Protein AF-A0A7S4HLX7-F1 (afdb_monomer_lite)

Sequence (170 aa):
ELALLRFYGPDLADELLLKLTHLFSDLRRLVDDGLLSYPYSTRELVNIVKHLQKYPEDGLVTTIENVFSFDGYDAQLLQHLTQVFHRHGLPVGGNRVFVNMSTVYPFGKREECDTWTLGSGSMKIESKFHPIDKKGSWFFSDEILRRPEALSSRRASRIKKFSEEVYQWE

InterPro domains:
  IPR039891 von Willebrand factor A domain-containing protein 8 [PTHR21610] (1-170)

pLDDT: mean 75.15, std 16.09, range [39.5, 95.38]

Foldseek 3Di:
DLVLLCVLAVPDDSVVSVLLVVLLVVQQVCVVVVNDPDRDDVVLSSQLSNCCNVCVVDDSQVSVCVSCVVVVPDPSSVVVSCVSCVVSVRNHPDDDDPDDDDPDDDDDDDDDPDDDDDDPDDDDDDDDDDDDDDDDDDDDPVVVVVDPPDPVPDDDDDPPDDDDPPDDDD

Structure (mmCIF, N/CA/C/O backbone):
data_AF-A0A7S4HLX7-F1
#
_entry.id   AF-A0A7S4HLX7-F1
#
loop_
_atom_site.group_PDB
_atom_site.id
_atom_site.type_symbol
_atom_site.label_atom_id
_atom_site.label_alt_id
_atom_site.label_comp_id
_atom_site.label_asym_id
_atom_site.label_entity_id
_atom_site.label_seq_id
_atom_site.pdbx_PDB_ins_code
_atom_site.Cartn_x
_atom_site.Cartn_y
_atom_site.Cartn_z
_atom_site.occupancy
_atom_site.B_iso_or_equiv
_atom_site.auth_seq_id
_atom_site.auth_comp_id
_atom_site.auth_asym_id
_atom_site.auth_atom_id
_atom_site.pdbx_PDB_model_num
ATOM 1 N N . GLU A 1 1 ? -19.598 3.318 3.510 1.00 83.88 1 GLU A N 1
ATOM 2 C CA . GLU A 1 1 ? -18.261 3.883 3.209 1.00 83.88 1 GLU A CA 1
ATOM 3 C C . GLU A 1 1 ? -17.985 3.969 1.710 1.00 83.88 1 GLU A C 1
ATOM 5 O O . GLU A 1 1 ? -17.674 5.056 1.252 1.00 83.88 1 GLU A O 1
ATOM 10 N N . LEU A 1 2 ? -18.204 2.909 0.921 1.00 91.56 2 LEU A N 1
ATOM 11 C CA . LEU A 1 2 ? -17.914 2.906 -0.525 1.00 91.56 2 LEU A CA 1
ATOM 12 C C . LEU A 1 2 ? -18.480 4.106 -1.317 1.00 91.56 2 LEU A C 1
ATOM 14 O O . LEU A 1 2 ? -17.748 4.744 -2.063 1.00 91.56 2 LEU A O 1
ATOM 18 N N . ALA A 1 3 ? -19.759 4.455 -1.130 1.00 91.75 3 ALA A N 1
ATOM 19 C CA . ALA A 1 3 ? -20.381 5.589 -1.828 1.00 91.75 3 ALA A CA 1
ATOM 20 C C . ALA A 1 3 ? -19.687 6.934 -1.533 1.00 91.75 3 ALA A C 1
ATOM 22 O O . ALA A 1 3 ? -19.590 7.786 -2.411 1.00 91.75 3 ALA A O 1
ATOM 23 N N . LEU A 1 4 ? -19.159 7.103 -0.315 1.00 94.00 4 LEU A N 1
ATOM 24 C CA . LEU A 1 4 ? -18.380 8.279 0.066 1.00 94.00 4 LEU A CA 1
ATOM 25 C C . LEU A 1 4 ? -17.033 8.302 -0.663 1.00 94.00 4 LEU A C 1
ATOM 27 O O . LEU A 1 4 ? -16.602 9.355 -1.120 1.00 94.00 4 LEU A O 1
ATOM 31 N N . LEU A 1 5 ? -16.375 7.148 -0.790 1.00 94.94 5 LEU A N 1
ATOM 32 C CA . LEU A 1 5 ? -15.099 7.051 -1.498 1.00 94.94 5 LEU A CA 1
ATOM 33 C C . LEU A 1 5 ? -15.266 7.323 -2.992 1.00 94.94 5 LEU A C 1
ATOM 35 O O . LEU A 1 5 ? -14.478 8.079 -3.544 1.00 94.94 5 LEU A O 1
ATOM 39 N N . ARG A 1 6 ? -16.334 6.809 -3.616 1.00 94.44 6 ARG A N 1
ATOM 40 C CA . ARG A 1 6 ? -16.667 7.096 -5.026 1.00 94.44 6 ARG A CA 1
ATOM 41 C C . ARG A 1 6 ? -16.896 8.586 -5.275 1.00 94.44 6 ARG A C 1
ATOM 43 O O . ARG A 1 6 ? -16.519 9.096 -6.319 1.00 94.44 6 ARG A O 1
ATOM 50 N N . PHE A 1 7 ? -17.472 9.298 -4.305 1.00 94.44 7 PHE A N 1
ATOM 51 C CA . PHE A 1 7 ? -17.637 10.749 -4.398 1.00 94.44 7 PHE A CA 1
ATOM 52 C C . PHE A 1 7 ? -16.294 11.499 -4.384 1.00 94.44 7 PHE A C 1
ATOM 54 O O . PHE A 1 7 ? -16.146 12.501 -5.077 1.00 94.44 7 PHE A O 1
ATOM 61 N N . TYR A 1 8 ? -15.313 11.027 -3.608 1.00 94.44 8 TYR A N 1
ATOM 62 C CA . TYR A 1 8 ? -13.998 11.671 -3.498 1.00 94.44 8 TYR A CA 1
ATOM 63 C C . TYR A 1 8 ? -12.953 11.183 -4.507 1.00 94.44 8 TYR A C 1
ATOM 65 O O . TYR A 1 8 ? -11.970 11.890 -4.719 1.00 94.44 8 TYR A O 1
ATOM 73 N N . GLY A 1 9 ? -13.146 10.007 -5.101 1.00 93.06 9 GLY A N 1
ATOM 74 C CA . GLY A 1 9 ? -12.262 9.413 -6.101 1.00 93.06 9 GLY A CA 1
ATOM 75 C C . GLY A 1 9 ? -13.054 8.808 -7.260 1.00 93.06 9 GLY A C 1
ATOM 76 O O . GLY A 1 9 ? -13.095 7.584 -7.363 1.00 93.06 9 GLY A O 1
ATOM 77 N N . PRO A 1 10 ? -13.724 9.629 -8.091 1.00 93.94 10 PRO A N 1
ATOM 78 C CA . PRO A 1 10 ? -14.561 9.146 -9.190 1.00 93.94 10 PRO A CA 1
ATOM 79 C C . PRO A 1 10 ? -13.773 8.435 -10.300 1.00 93.94 10 PRO A C 1
ATOM 81 O O . PRO A 1 10 ? -14.349 7.599 -10.991 1.00 93.94 10 PRO A O 1
ATOM 84 N N . ASP A 1 11 ? -12.479 8.737 -10.454 1.00 93.94 11 ASP A N 1
ATOM 85 C CA . ASP A 1 11 ? -11.618 8.137 -11.486 1.00 93.94 11 ASP A CA 1
ATOM 86 C C . ASP A 1 11 ? -10.892 6.875 -10.988 1.00 93.94 11 ASP A C 1
ATOM 88 O O . ASP A 1 11 ? -10.171 6.217 -11.741 1.00 93.94 11 ASP A O 1
ATOM 92 N N . LEU A 1 12 ? -11.071 6.516 -9.713 1.00 92.56 12 LEU A N 1
ATOM 93 C CA . LEU A 1 12 ? -10.486 5.314 -9.131 1.00 92.56 12 LEU A CA 1
ATOM 94 C C . LEU A 1 12 ? -11.387 4.103 -9.384 1.00 92.56 12 LEU A C 1
ATOM 96 O O . LEU A 1 12 ? -12.608 4.172 -9.263 1.00 92.56 12 LEU A O 1
ATOM 100 N N . ALA A 1 13 ? -10.772 2.957 -9.677 1.00 94.00 13 ALA A N 1
AT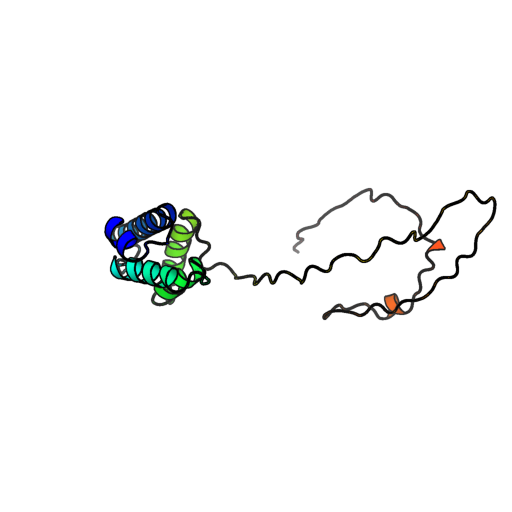OM 101 C CA . ALA A 1 13 ? -11.501 1.710 -9.875 1.00 94.00 13 ALA A CA 1
ATOM 102 C C . ALA A 1 13 ? -12.271 1.301 -8.605 1.00 94.00 13 ALA A C 1
ATOM 104 O O . ALA A 1 13 ? -11.706 1.271 -7.508 1.00 94.00 13 ALA A O 1
ATOM 105 N N . ASP A 1 14 ? -13.536 0.896 -8.762 1.00 93.44 14 ASP A N 1
ATOM 106 C CA . ASP A 1 14 ? -14.383 0.444 -7.648 1.00 93.44 14 ASP A CA 1
ATOM 107 C C . ASP A 1 14 ? -13.745 -0.734 -6.879 1.00 93.44 14 ASP A C 1
ATOM 109 O O . ASP A 1 14 ? -13.877 -0.824 -5.657 1.00 93.44 14 ASP A O 1
ATOM 113 N N . GLU A 1 15 ? -12.982 -1.596 -7.562 1.00 93.06 15 GLU A N 1
ATOM 114 C CA . GLU A 1 15 ? -12.210 -2.686 -6.947 1.00 93.06 15 GLU A CA 1
ATOM 115 C C . GLU A 1 15 ? -11.166 -2.177 -5.944 1.00 93.06 15 GLU A C 1
ATOM 117 O O . GLU A 1 15 ? -11.024 -2.735 -4.854 1.00 93.06 15 GLU A O 1
ATOM 122 N N . LEU A 1 16 ? -10.460 -1.090 -6.275 1.00 92.06 16 LEU A N 1
ATOM 123 C CA . LEU A 1 16 ? -9.479 -0.465 -5.387 1.00 92.06 16 LEU A CA 1
ATOM 124 C C . LEU A 1 16 ? -10.177 0.122 -4.155 1.00 92.06 16 LEU A C 1
ATOM 126 O O . LEU A 1 16 ? -9.711 -0.073 -3.031 1.00 92.06 16 LEU A O 1
ATOM 130 N N . LEU A 1 17 ? -11.315 0.795 -4.349 1.00 94.25 17 LEU A N 1
ATOM 131 C CA . LEU A 1 17 ? -12.098 1.382 -3.257 1.00 94.25 17 LEU A CA 1
ATOM 132 C C . LEU A 1 17 ? -12.664 0.309 -2.314 1.00 94.25 17 LEU A C 1
ATOM 134 O O . LEU A 1 17 ? -12.623 0.474 -1.091 1.00 94.25 17 LEU A O 1
ATOM 138 N N . LEU A 1 18 ? -13.154 -0.806 -2.865 1.00 94.31 18 LEU A N 1
ATOM 139 C CA . LEU A 1 18 ? -13.593 -1.973 -2.094 1.00 94.31 18 LEU A CA 1
ATOM 140 C C . LEU A 1 18 ? -12.437 -2.555 -1.284 1.00 94.31 18 LEU A C 1
ATOM 142 O O . LEU A 1 18 ? -12.561 -2.734 -0.072 1.00 94.31 18 LEU A O 1
ATOM 146 N N . LYS A 1 19 ? -11.295 -2.786 -1.932 1.00 93.25 19 LYS A N 1
ATOM 147 C CA . LYS A 1 19 ? -10.094 -3.338 -1.303 1.00 93.25 19 LYS A CA 1
ATOM 148 C C . LYS A 1 19 ? -9.609 -2.479 -0.135 1.00 93.25 19 LYS A C 1
ATOM 150 O O . LYS A 1 19 ? -9.355 -3.003 0.946 1.00 93.25 19 LYS A O 1
ATOM 155 N N . LEU A 1 20 ? -9.568 -1.159 -0.314 1.00 93.06 20 LEU A N 1
ATOM 156 C CA . LEU A 1 20 ? -9.253 -0.220 0.762 1.00 93.06 20 LEU A CA 1
ATOM 157 C C . LEU A 1 20 ? -10.293 -0.244 1.894 1.00 93.06 20 LEU A C 1
ATOM 159 O O . LEU A 1 20 ? -9.928 -0.178 3.065 1.00 93.06 20 LEU A O 1
ATOM 163 N N . THR A 1 21 ? -11.581 -0.373 1.571 1.00 94.31 21 THR A N 1
ATOM 164 C CA . THR A 1 21 ? -12.644 -0.465 2.586 1.00 94.31 21 THR A CA 1
ATOM 165 C C . THR A 1 21 ? -12.499 -1.735 3.434 1.00 94.31 21 THR A C 1
ATOM 167 O O . THR A 1 21 ? -12.615 -1.676 4.660 1.00 94.31 21 THR A O 1
ATOM 170 N N . HIS A 1 22 ? -12.199 -2.876 2.807 1.00 93.69 22 HIS A N 1
ATOM 171 C CA . HIS A 1 22 ? -11.948 -4.139 3.509 1.00 93.69 22 HIS A CA 1
ATOM 172 C C . HIS A 1 22 ? -10.687 -4.076 4.372 1.00 93.69 22 HIS A C 1
ATOM 174 O O . HIS A 1 22 ? -10.730 -4.464 5.536 1.00 93.69 22 HIS A O 1
ATOM 180 N N . LEU A 1 23 ? -9.604 -3.511 3.839 1.00 92.56 23 LEU A N 1
ATOM 181 C CA . LEU A 1 23 ? -8.365 -3.278 4.575 1.00 92.56 23 LEU A CA 1
ATOM 182 C C . LEU A 1 23 ? -8.603 -2.465 5.856 1.00 92.56 23 LEU A C 1
ATOM 184 O O . LEU A 1 23 ? -8.224 -2.896 6.940 1.00 92.56 23 LEU A O 1
ATOM 188 N N . PHE A 1 24 ? -9.286 -1.323 5.756 1.00 92.44 24 PHE A N 1
ATOM 189 C CA . PHE A 1 24 ? -9.598 -0.488 6.922 1.00 92.44 24 PHE A CA 1
ATOM 190 C C . PHE A 1 24 ? -10.582 -1.154 7.892 1.00 92.44 24 PHE A C 1
ATOM 192 O O . PHE A 1 24 ? -10.535 -0.881 9.089 1.00 92.44 24 PHE A O 1
ATOM 199 N N . SER A 1 25 ? -11.452 -2.041 7.406 1.00 93.38 25 SER A N 1
ATOM 200 C CA . SER A 1 25 ? -12.326 -2.838 8.275 1.00 93.38 25 SER A CA 1
ATOM 201 C C . SER A 1 25 ? -11.522 -3.836 9.109 1.00 93.38 25 SER A C 1
ATOM 203 O O . SER A 1 25 ? -11.745 -3.933 10.313 1.00 93.38 25 SER A O 1
ATOM 205 N N . ASP A 1 26 ? -10.553 -4.525 8.503 1.00 91.94 26 ASP A N 1
ATOM 206 C CA . ASP A 1 26 ? -9.671 -5.455 9.217 1.00 91.94 26 ASP A CA 1
ATOM 207 C C . ASP A 1 26 ? -8.790 -4.731 10.240 1.00 91.94 26 ASP A C 1
ATOM 209 O O . ASP A 1 26 ? -8.629 -5.205 11.362 1.00 91.94 26 ASP A O 1
ATOM 213 N N . LEU A 1 27 ? -8.278 -3.548 9.892 1.00 90.38 27 LEU A N 1
ATOM 214 C CA . LEU A 1 27 ? -7.508 -2.724 10.823 1.00 90.38 27 LEU A CA 1
ATOM 215 C C . LEU A 1 27 ? -8.325 -2.310 12.056 1.00 90.38 27 LEU A C 1
ATOM 217 O O . LEU A 1 27 ? -7.802 -2.317 13.164 1.00 90.38 27 LEU A O 1
ATOM 221 N N . ARG A 1 28 ? -9.614 -1.987 11.895 1.00 91.88 28 ARG A N 1
ATOM 222 C CA . ARG A 1 28 ? -10.497 -1.689 13.038 1.00 91.88 28 ARG A CA 1
ATOM 223 C C . ARG A 1 28 ? -10.755 -2.928 13.896 1.00 91.88 28 ARG A C 1
ATOM 225 O O . ARG A 1 28 ? -10.747 -2.811 15.113 1.00 91.88 28 ARG A O 1
ATOM 232 N N . ARG A 1 29 ? -10.884 -4.115 13.290 1.00 91.50 29 ARG A N 1
ATOM 233 C CA . ARG A 1 29 ? -11.025 -5.373 14.050 1.00 91.50 29 ARG A CA 1
ATOM 234 C C . ARG A 1 29 ? -9.805 -5.674 14.914 1.00 91.50 29 ARG A C 1
ATOM 236 O O . ARG A 1 29 ? -9.970 -6.147 16.026 1.00 91.50 29 ARG A O 1
ATOM 243 N N . LEU A 1 30 ? -8.597 -5.342 14.456 1.00 88.62 30 LEU A N 1
ATOM 244 C CA . LEU A 1 30 ? -7.396 -5.493 15.286 1.00 88.62 30 LEU A CA 1
ATOM 245 C C . LEU A 1 30 ? -7.425 -4.624 16.554 1.00 88.62 30 LEU A C 1
ATOM 247 O O . LEU A 1 30 ? -6.800 -4.975 17.550 1.00 88.62 30 LEU A O 1
ATOM 251 N N . VAL A 1 31 ? -8.137 -3.499 16.529 1.00 88.88 31 VAL A N 1
ATOM 252 C CA . VAL A 1 31 ? -8.342 -2.651 17.714 1.00 88.88 31 VAL A CA 1
ATOM 253 C C . VAL A 1 31 ? -9.345 -3.303 18.652 1.00 88.88 31 VAL A C 1
ATOM 255 O O . VAL A 1 31 ? -9.110 -3.342 19.855 1.00 88.88 31 VAL A O 1
ATOM 258 N N . ASP A 1 32 ? -10.428 -3.859 18.100 1.00 89.56 32 ASP A N 1
ATOM 259 C CA . ASP A 1 32 ? -11.419 -4.618 18.871 1.00 89.56 32 ASP A CA 1
ATOM 260 C C . ASP A 1 32 ? -10.775 -5.840 19.558 1.00 89.56 32 ASP A C 1
ATOM 262 O O . ASP A 1 32 ? -11.109 -6.159 20.699 1.00 89.56 32 ASP A O 1
ATOM 266 N N . ASP A 1 33 ? -9.800 -6.472 18.896 1.00 88.88 33 ASP A N 1
ATOM 267 C CA . ASP A 1 33 ? -8.994 -7.583 19.421 1.00 88.88 33 ASP A CA 1
ATOM 268 C C . ASP A 1 33 ? -7.903 -7.128 20.420 1.00 88.88 33 ASP A C 1
ATOM 270 O O . ASP A 1 33 ? -7.203 -7.959 21.002 1.00 88.88 33 ASP A O 1
ATOM 274 N N . GLY A 1 34 ? -7.735 -5.816 20.629 1.00 86.25 34 GLY A N 1
ATOM 275 C CA . GLY A 1 34 ? -6.745 -5.235 21.543 1.00 86.25 34 GLY A CA 1
ATOM 276 C C . GLY A 1 34 ? -5.297 -5.272 21.041 1.00 86.25 34 GLY A C 1
ATOM 277 O O . GLY A 1 34 ? -4.378 -5.042 21.823 1.00 86.25 34 GLY A O 1
ATOM 278 N N . LEU A 1 35 ? -5.080 -5.563 19.754 1.00 83.44 35 LEU A N 1
ATOM 279 C CA . LEU A 1 35 ? -3.756 -5.615 19.118 1.00 83.44 35 LEU A CA 1
ATOM 280 C C . LEU A 1 35 ? -3.267 -4.239 18.648 1.00 83.44 35 LEU A C 1
ATOM 282 O O . LEU A 1 35 ? -2.069 -4.046 18.457 1.00 83.44 35 LEU A O 1
ATOM 286 N N . LEU A 1 36 ? -4.183 -3.288 18.445 1.00 82.00 36 LEU A N 1
ATOM 287 C CA . LEU A 1 36 ? -3.878 -1.906 18.076 1.00 82.00 36 LEU A CA 1
ATOM 288 C C . LEU A 1 36 ? -4.476 -0.930 19.090 1.00 82.00 36 LEU A C 1
ATOM 290 O O . LEU A 1 36 ? -5.622 -1.071 19.509 1.00 82.00 36 LEU A O 1
ATOM 294 N N . SER A 1 37 ? -3.712 0.106 19.428 1.00 79.12 37 SER A N 1
ATOM 295 C CA . SER A 1 37 ? -4.100 1.115 20.422 1.00 79.12 37 SER A CA 1
ATOM 296 C C . SER A 1 37 ? -5.141 2.117 19.916 1.00 79.12 37 SER A C 1
ATOM 298 O O . SER A 1 37 ? -5.798 2.777 20.721 1.00 79.12 37 SER A O 1
ATOM 300 N N . TYR A 1 38 ? -5.279 2.277 18.595 1.00 79.25 38 TYR A N 1
ATOM 301 C CA . TYR A 1 38 ? -6.161 3.281 18.008 1.00 79.25 38 TYR A CA 1
ATOM 302 C C . TYR A 1 38 ? -6.781 2.818 16.679 1.00 79.25 38 TYR A C 1
ATOM 304 O O . TYR A 1 38 ? -6.079 2.250 15.840 1.00 79.25 38 TYR A O 1
ATOM 312 N N . PRO A 1 39 ? -8.083 3.078 16.449 1.00 82.00 39 PRO A N 1
ATOM 313 C CA . PRO A 1 39 ? -8.743 2.717 15.206 1.00 82.00 39 PRO A CA 1
ATOM 314 C C . PRO A 1 39 ? -8.487 3.701 14.076 1.00 82.00 39 PRO A C 1
A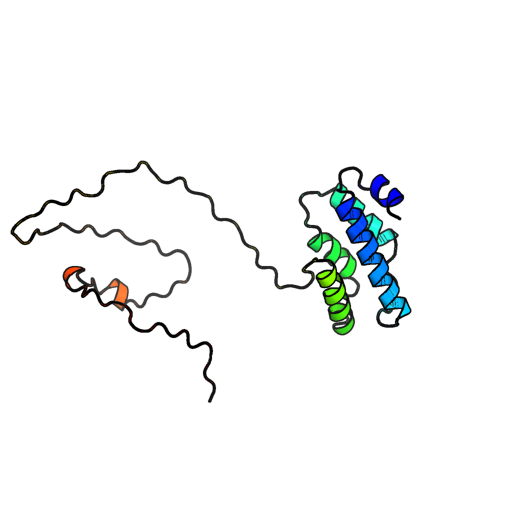TOM 316 O O . PRO A 1 39 ? -8.830 4.881 14.155 1.00 82.00 39 PRO A O 1
ATOM 319 N N . TYR A 1 40 ? -8.008 3.161 12.956 1.00 87.25 40 TYR A N 1
ATOM 320 C CA . TYR A 1 40 ? -7.930 3.907 11.710 1.00 87.25 40 TYR A CA 1
ATOM 321 C C . TYR A 1 40 ? -9.327 4.329 11.237 1.00 87.25 40 TYR A C 1
ATOM 323 O O . TYR A 1 40 ? -10.258 3.541 11.013 1.00 87.25 40 TYR A O 1
ATOM 331 N N . SER A 1 41 ? -9.464 5.634 11.096 1.00 88.88 41 SER A N 1
ATOM 332 C CA . SER A 1 41 ? -10.684 6.362 10.815 1.00 88.88 41 SER A CA 1
ATOM 333 C C . SER A 1 41 ? -11.049 6.335 9.332 1.00 88.88 41 SER A C 1
ATOM 335 O O . SER A 1 41 ? -10.207 6.270 8.434 1.00 88.88 41 SER A O 1
ATOM 337 N N . THR A 1 42 ? -12.339 6.504 9.039 1.00 92.00 42 THR A N 1
ATOM 338 C CA . THR A 1 42 ? -12.812 6.751 7.666 1.00 92.00 42 THR A CA 1
ATOM 339 C C . THR A 1 42 ? -12.191 8.024 7.068 1.00 92.00 42 THR A C 1
ATOM 341 O O . THR A 1 42 ? -12.098 8.148 5.850 1.00 92.00 42 THR A O 1
ATOM 344 N N . ARG A 1 43 ? -11.726 8.970 7.899 1.00 92.06 43 ARG A N 1
ATOM 345 C CA . ARG A 1 43 ? -11.047 10.192 7.443 1.00 92.06 43 ARG A CA 1
ATOM 346 C C . ARG A 1 43 ? -9.693 9.887 6.804 1.00 92.06 43 ARG A C 1
ATOM 348 O O . ARG A 1 43 ? -9.382 10.468 5.771 1.00 92.06 43 ARG A O 1
ATOM 355 N N . GLU A 1 44 ? -8.915 8.981 7.386 1.00 91.31 44 GLU A N 1
ATOM 356 C CA . GLU A 1 44 ? -7.636 8.543 6.808 1.00 91.31 44 GLU A CA 1
ATOM 357 C C . GLU A 1 44 ? -7.853 7.825 5.481 1.00 91.31 44 GLU A C 1
ATOM 359 O O . GLU A 1 44 ? -7.200 8.151 4.493 1.00 91.31 44 GLU A O 1
ATOM 364 N N . LEU A 1 45 ? -8.855 6.947 5.419 1.00 94.06 45 LEU A N 1
ATOM 365 C CA . LEU A 1 45 ? -9.258 6.291 4.178 1.00 94.06 45 LEU A CA 1
ATOM 366 C C . LEU A 1 45 ? -9.651 7.304 3.087 1.00 94.06 45 LEU A C 1
ATOM 368 O O . LEU A 1 45 ? -9.198 7.205 1.947 1.00 94.06 45 LEU A O 1
ATOM 372 N N . VAL A 1 46 ? -10.448 8.320 3.432 1.00 94.62 46 VAL A N 1
ATOM 373 C CA . VAL A 1 46 ? -10.812 9.400 2.499 1.00 94.62 46 VAL A CA 1
ATOM 374 C C . VAL A 1 46 ? -9.587 10.210 2.070 1.00 94.62 46 VAL A C 1
ATOM 376 O O . VAL A 1 46 ? -9.504 10.597 0.908 1.00 94.62 46 VAL A O 1
ATOM 379 N N . ASN A 1 47 ? -8.631 10.464 2.966 1.00 92.94 47 ASN A N 1
ATOM 380 C CA . ASN A 1 47 ? -7.402 11.180 2.621 1.00 92.94 47 ASN A CA 1
ATOM 381 C C . ASN A 1 47 ? -6.545 10.393 1.621 1.00 92.94 47 ASN A C 1
ATOM 383 O O . ASN A 1 47 ? -6.051 10.994 0.670 1.00 92.94 47 ASN A O 1
ATOM 387 N N . ILE A 1 48 ? -6.433 9.069 1.780 1.00 93.50 48 ILE A N 1
ATOM 388 C CA . ILE A 1 48 ? -5.752 8.197 0.809 1.00 93.50 48 ILE A CA 1
ATOM 389 C C . ILE A 1 48 ? -6.442 8.292 -0.554 1.00 93.50 48 ILE A C 1
ATOM 391 O O . ILE A 1 48 ? -5.790 8.555 -1.559 1.00 93.50 48 ILE A O 1
ATOM 395 N N . VAL A 1 49 ? -7.769 8.147 -0.590 1.00 95.38 49 VAL A N 1
ATOM 396 C CA . VAL A 1 49 ? -8.554 8.229 -1.834 1.00 95.38 49 VAL A CA 1
ATOM 397 C C . VAL A 1 49 ? -8.393 9.590 -2.517 1.00 95.38 49 VAL A C 1
ATOM 399 O O . VAL A 1 49 ? -8.134 9.648 -3.717 1.00 95.38 49 VAL A O 1
ATOM 402 N N . LYS A 1 50 ? -8.465 10.690 -1.759 1.00 94.94 50 LYS A N 1
ATOM 403 C CA . LYS A 1 50 ? -8.230 12.046 -2.281 1.00 94.94 50 LYS A CA 1
ATOM 404 C C . LYS A 1 50 ? -6.817 12.226 -2.827 1.00 94.94 50 LYS A C 1
ATOM 406 O O . LYS A 1 50 ? -6.642 12.925 -3.822 1.00 94.94 50 LYS A O 1
ATOM 411 N N . HIS A 1 51 ? -5.820 11.636 -2.170 1.00 94.12 51 HIS A N 1
ATOM 412 C CA . HIS A 1 51 ? -4.432 11.700 -2.618 1.00 94.12 51 HIS A CA 1
ATOM 413 C C . HIS A 1 51 ? -4.259 10.978 -3.951 1.00 94.12 51 HIS A C 1
ATOM 415 O O . HIS A 1 51 ? -3.767 11.589 -4.889 1.00 94.12 51 HIS A O 1
ATOM 421 N N . LEU A 1 52 ? -4.749 9.742 -4.072 1.00 93.69 52 LEU A N 1
ATOM 422 C CA . LEU A 1 52 ? -4.666 8.957 -5.312 1.00 93.69 52 LEU A CA 1
ATOM 423 C C . LEU A 1 52 ? -5.419 9.615 -6.472 1.00 93.69 52 LEU A C 1
ATOM 425 O O . LEU A 1 52 ? -4.938 9.622 -7.599 1.00 93.69 52 LEU A O 1
ATOM 429 N N . GLN A 1 53 ? -6.574 10.219 -6.186 1.00 93.56 53 GLN A N 1
ATOM 430 C CA . GLN A 1 53 ? -7.339 10.979 -7.173 1.00 93.56 53 GLN A CA 1
ATOM 431 C C . GLN A 1 53 ? -6.576 12.219 -7.671 1.00 93.56 53 GLN A C 1
ATOM 433 O O . GLN A 1 53 ? -6.676 12.587 -8.839 1.00 93.56 53 GLN A O 1
ATOM 438 N N . LYS A 1 54 ? -5.840 12.901 -6.786 1.00 94.38 54 LYS A N 1
ATOM 439 C CA . LYS A 1 54 ? -5.094 14.123 -7.122 1.00 94.38 54 LYS A CA 1
ATOM 440 C C . LYS A 1 54 ? -3.721 13.830 -7.739 1.00 94.38 54 LYS A C 1
ATOM 442 O O . LYS A 1 54 ? -3.238 14.633 -8.533 1.00 94.38 54 LYS A O 1
ATOM 447 N N . TYR A 1 55 ? -3.108 12.711 -7.364 1.00 93.44 55 TYR A N 1
ATOM 448 C CA . TYR A 1 55 ? -1.754 12.306 -7.734 1.00 93.44 55 TYR A CA 1
ATOM 449 C C . TYR A 1 55 ? -1.765 10.854 -8.244 1.00 93.44 55 TYR A C 1
ATOM 451 O O . TYR A 1 55 ? -1.340 9.952 -7.527 1.00 93.44 55 TYR A O 1
ATOM 459 N N . PRO A 1 56 ? -2.250 10.604 -9.473 1.00 88.19 56 PRO A N 1
ATOM 460 C CA . PRO A 1 56 ? -2.340 9.247 -10.024 1.00 88.19 56 PRO A CA 1
ATOM 461 C C . PRO A 1 56 ? -0.972 8.598 -10.293 1.00 88.19 56 PRO A C 1
ATOM 463 O O . PRO A 1 56 ? -0.881 7.377 -10.369 1.00 88.19 56 PRO A O 1
ATOM 466 N N . GLU A 1 57 ? 0.089 9.402 -10.416 1.00 87.88 57 GLU A N 1
ATOM 467 C CA . GLU A 1 57 ? 1.474 8.928 -10.558 1.00 87.88 57 GLU A CA 1
ATOM 468 C C . GLU A 1 57 ? 2.057 8.397 -9.235 1.00 87.88 57 GLU A C 1
ATOM 470 O O . GLU A 1 57 ? 3.046 7.660 -9.241 1.00 87.88 57 GLU A O 1
ATOM 475 N N . ASP A 1 58 ? 1.456 8.756 -8.092 1.00 86.81 58 ASP A N 1
ATOM 476 C CA . ASP A 1 58 ? 1.888 8.255 -6.792 1.00 86.81 58 ASP A CA 1
ATOM 477 C C . ASP A 1 58 ? 1.364 6.833 -6.567 1.00 86.81 58 ASP A C 1
ATOM 479 O O . ASP A 1 58 ? 0.196 6.507 -6.784 1.00 86.81 58 ASP A O 1
ATOM 483 N N . GLY A 1 59 ? 2.242 5.961 -6.075 1.00 85.31 59 GLY A N 1
ATOM 484 C CA . GLY A 1 59 ? 1.884 4.581 -5.782 1.00 85.31 59 GLY A CA 1
ATOM 485 C C . GLY A 1 59 ? 0.964 4.450 -4.564 1.00 85.31 59 GLY A C 1
ATOM 486 O O . GLY A 1 59 ? 1.195 5.041 -3.516 1.00 85.31 59 GLY A O 1
ATOM 487 N N . LEU A 1 60 ? -0.012 3.544 -4.634 1.00 88.44 60 LEU A N 1
ATOM 488 C CA . LEU A 1 60 ? -0.887 3.210 -3.501 1.00 88.44 60 LEU A CA 1
ATOM 489 C C . LEU A 1 60 ? -0.115 2.901 -2.205 1.00 88.44 60 LEU A C 1
ATOM 491 O O . LEU A 1 60 ? -0.496 3.342 -1.122 1.00 88.44 60 LEU A O 1
ATOM 495 N N . VAL A 1 61 ? 0.988 2.160 -2.326 1.00 86.56 61 VAL A N 1
ATOM 496 C CA . VAL A 1 61 ? 1.831 1.756 -1.193 1.00 86.56 61 VAL A CA 1
ATOM 497 C C . VAL A 1 61 ? 2.503 2.966 -0.534 1.00 86.56 61 VAL A C 1
ATOM 499 O O . VAL A 1 61 ? 2.561 3.022 0.690 1.00 86.56 61 VAL A O 1
ATOM 502 N N . THR A 1 62 ? 2.968 3.954 -1.309 1.00 84.81 62 THR A N 1
ATOM 503 C CA . THR A 1 62 ? 3.633 5.149 -0.758 1.00 84.81 62 THR A CA 1
ATOM 504 C C . THR A 1 62 ? 2.635 6.029 -0.010 1.00 84.81 62 THR A C 1
ATOM 506 O O . THR A 1 62 ? 2.928 6.497 1.088 1.00 84.81 62 THR A O 1
ATOM 509 N N . THR A 1 63 ? 1.432 6.215 -0.564 1.00 89.00 63 THR A N 1
ATOM 510 C CA . THR A 1 63 ? 0.363 6.989 0.081 1.00 89.00 63 THR A CA 1
ATOM 511 C C . THR A 1 63 ? -0.069 6.361 1.401 1.00 89.00 63 THR A C 1
ATOM 513 O O . THR A 1 63 ? -0.224 7.067 2.395 1.00 89.00 63 THR A O 1
ATOM 516 N N . ILE A 1 64 ? -0.240 5.037 1.413 1.00 87.56 64 ILE A N 1
ATOM 517 C CA . ILE A 1 64 ? -0.556 4.260 2.613 1.00 87.56 64 ILE A CA 1
ATOM 518 C C . ILE A 1 64 ? 0.547 4.469 3.651 1.00 87.56 64 ILE A C 1
ATOM 520 O O . ILE A 1 64 ? 0.265 5.000 4.720 1.00 87.56 64 ILE A O 1
ATOM 524 N N . GLU A 1 65 ? 1.806 4.169 3.331 1.00 84.44 65 GLU A N 1
ATOM 525 C CA . GLU A 1 65 ? 2.930 4.324 4.268 1.00 84.44 65 GLU A CA 1
ATOM 526 C C . GLU A 1 65 ? 3.012 5.711 4.906 1.00 84.44 65 GLU A C 1
ATOM 528 O O . GLU A 1 65 ? 3.249 5.808 6.106 1.00 84.44 65 GLU A O 1
ATOM 533 N N . ASN A 1 66 ? 2.758 6.780 4.151 1.00 84.06 66 ASN A N 1
ATOM 534 C CA . ASN A 1 66 ? 2.764 8.133 4.704 1.00 84.06 66 ASN A CA 1
ATOM 535 C C . ASN A 1 66 ? 1.689 8.327 5.783 1.00 84.06 66 ASN A C 1
ATOM 537 O O . ASN A 1 66 ? 1.954 8.979 6.792 1.00 84.06 66 ASN A O 1
ATOM 541 N N . VAL A 1 67 ? 0.504 7.738 5.607 1.00 83.00 67 VAL A N 1
ATOM 542 C CA . VAL A 1 67 ? -0.578 7.782 6.603 1.00 83.00 67 VAL A CA 1
ATOM 543 C C . VAL A 1 67 ? -0.230 6.937 7.833 1.00 83.00 67 VAL A C 1
ATOM 545 O O . VAL A 1 67 ? -0.470 7.381 8.951 1.00 83.00 67 VAL A O 1
ATOM 548 N N . PHE A 1 68 ? 0.387 5.768 7.640 1.00 80.69 68 PHE A N 1
ATOM 549 C CA . PHE A 1 68 ? 0.745 4.840 8.727 1.00 80.69 68 PHE A CA 1
ATOM 550 C C . PHE A 1 68 ? 2.072 5.172 9.429 1.00 80.69 68 PHE A C 1
ATOM 552 O O . PHE A 1 68 ? 2.346 4.655 10.508 1.00 80.69 68 PHE A O 1
ATOM 559 N N . SER A 1 69 ? 2.892 6.058 8.857 1.00 76.25 69 SER A N 1
ATOM 560 C CA . SER A 1 69 ? 4.191 6.464 9.413 1.00 76.25 69 SER A CA 1
ATOM 561 C C . SER A 1 69 ? 4.104 7.080 10.811 1.00 76.25 69 SER A C 1
ATOM 563 O O . SER A 1 69 ? 5.086 7.056 11.552 1.00 76.25 69 SER A O 1
ATOM 565 N N . PHE A 1 70 ? 2.929 7.587 11.195 1.00 69.56 70 PHE A N 1
ATOM 566 C CA . PHE A 1 70 ? 2.688 8.138 12.525 1.00 69.56 70 PHE A CA 1
ATOM 567 C C . PHE A 1 70 ? 2.821 7.079 13.633 1.00 69.56 70 PHE A C 1
ATOM 569 O O . PHE A 1 70 ? 3.297 7.395 14.722 1.00 69.56 70 PHE A O 1
ATOM 576 N N . ASP A 1 71 ? 2.500 5.818 13.331 1.00 71.38 71 ASP A N 1
ATOM 577 C CA . ASP A 1 71 ? 2.585 4.695 14.273 1.00 71.38 71 ASP A CA 1
ATOM 578 C C . ASP A 1 71 ? 3.938 3.955 14.208 1.00 71.38 71 ASP A C 1
ATOM 580 O O . ASP A 1 71 ? 4.134 2.924 14.851 1.00 71.38 71 ASP A O 1
ATOM 584 N N . GLY A 1 72 ? 4.911 4.478 13.450 1.00 66.31 72 GLY A N 1
ATOM 585 C CA . GLY A 1 72 ? 6.165 3.793 13.107 1.00 66.31 72 GLY A CA 1
ATOM 586 C C . GLY A 1 72 ? 7.155 3.546 14.253 1.00 66.31 72 GLY A C 1
ATOM 587 O O . GLY A 1 72 ? 8.243 3.028 14.004 1.00 66.31 72 GLY A O 1
ATOM 588 N N . TYR A 1 73 ? 6.818 3.912 15.491 1.00 67.88 73 TYR A N 1
ATOM 589 C CA . TYR A 1 73 ? 7.696 3.734 16.654 1.00 67.88 73 TYR A CA 1
ATOM 590 C C . TYR A 1 73 ? 7.522 2.380 17.356 1.00 67.88 73 TYR A C 1
ATOM 592 O O . TYR A 1 73 ? 8.402 1.987 18.121 1.00 67.88 73 TYR A O 1
ATOM 600 N N . ASP A 1 74 ? 6.435 1.653 17.088 1.00 78.44 74 ASP A N 1
ATOM 601 C CA . ASP A 1 74 ? 6.184 0.334 17.671 1.00 78.44 74 ASP A CA 1
ATOM 602 C C . ASP A 1 74 ? 6.440 -0.779 16.641 1.00 78.44 74 ASP A C 1
ATOM 604 O O . ASP A 1 74 ? 5.701 -0.974 15.674 1.00 78.44 74 ASP A O 1
ATOM 608 N N . ALA A 1 75 ? 7.519 -1.533 16.864 1.00 79.12 75 ALA A N 1
ATOM 609 C CA . ALA A 1 75 ? 7.920 -2.634 15.997 1.00 79.12 75 ALA A CA 1
ATOM 610 C C . ALA A 1 75 ? 6.905 -3.794 15.983 1.00 79.12 75 ALA A C 1
ATOM 612 O O . ALA A 1 75 ? 6.768 -4.455 14.952 1.00 79.12 75 ALA A O 1
ATOM 613 N N . GLN A 1 76 ? 6.192 -4.049 17.086 1.00 80.31 76 GLN A N 1
ATOM 614 C CA . GLN A 1 76 ? 5.164 -5.097 17.135 1.00 80.31 76 GLN A CA 1
ATOM 615 C C . GLN A 1 76 ? 3.933 -4.674 16.339 1.00 80.31 76 GLN A C 1
ATOM 617 O O . GLN A 1 76 ? 3.425 -5.438 15.515 1.00 80.31 76 GLN A O 1
ATOM 622 N N . LEU A 1 77 ? 3.506 -3.425 16.517 1.00 80.44 77 LEU A N 1
ATOM 623 C CA . LEU A 1 77 ? 2.421 -2.836 15.740 1.00 80.44 77 LEU A CA 1
ATOM 624 C C . LEU A 1 77 ? 2.734 -2.863 14.238 1.00 80.44 77 LEU A C 1
ATOM 626 O O . LEU A 1 77 ? 1.899 -3.307 13.449 1.00 80.44 77 LEU A O 1
ATOM 630 N N . LEU A 1 78 ? 3.956 -2.496 13.838 1.00 80.44 78 LEU A N 1
ATOM 631 C CA . LEU A 1 78 ? 4.391 -2.582 12.441 1.00 80.44 78 LEU A CA 1
ATOM 632 C C . LEU A 1 78 ? 4.295 -4.007 11.887 1.00 80.44 78 LEU A C 1
ATOM 634 O O . LEU A 1 78 ? 3.834 -4.183 10.763 1.00 80.44 78 LEU A O 1
ATOM 638 N N . GLN A 1 79 ? 4.656 -5.035 12.661 1.00 83.12 79 GLN A N 1
ATOM 639 C CA . GLN A 1 79 ? 4.509 -6.424 12.215 1.00 83.12 79 GLN A CA 1
ATOM 640 C C . GLN A 1 79 ? 3.046 -6.811 11.969 1.00 83.12 79 GLN A C 1
ATOM 642 O O . GLN A 1 79 ? 2.742 -7.433 10.944 1.00 83.12 79 GLN A O 1
ATOM 647 N N . HIS A 1 80 ? 2.138 -6.432 12.872 1.00 84.50 80 HIS A N 1
ATOM 648 C CA . HIS A 1 80 ? 0.706 -6.688 12.707 1.00 84.50 80 HIS A CA 1
ATOM 649 C C . HIS A 1 80 ? 0.140 -5.960 11.485 1.00 84.50 80 HIS A C 1
ATOM 651 O O . HIS A 1 80 ? -0.554 -6.570 10.666 1.00 84.50 80 HIS A O 1
ATOM 657 N N . LEU A 1 81 ? 0.499 -4.689 11.311 1.00 84.12 81 LEU A N 1
ATOM 658 C CA . LEU A 1 81 ? 0.115 -3.899 10.147 1.00 84.12 81 LEU A CA 1
ATOM 659 C C . LEU A 1 81 ? 0.621 -4.528 8.846 1.00 84.12 81 LEU A C 1
ATOM 661 O O . LEU A 1 81 ? -0.171 -4.769 7.933 1.00 84.12 81 LEU A O 1
ATOM 665 N N . THR A 1 82 ? 1.911 -4.863 8.771 1.00 84.56 82 THR A N 1
ATOM 666 C CA . THR A 1 82 ? 2.517 -5.520 7.607 1.00 84.56 82 THR A CA 1
ATOM 667 C C . THR A 1 82 ? 1.774 -6.812 7.260 1.00 84.56 82 THR A C 1
ATOM 669 O O . THR A 1 82 ? 1.440 -7.018 6.095 1.00 84.56 82 THR A O 1
ATOM 672 N N . GLN A 1 83 ? 1.416 -7.655 8.235 1.00 86.44 83 GLN A N 1
ATOM 673 C CA . GLN A 1 83 ? 0.637 -8.871 7.961 1.00 86.44 83 GLN A CA 1
ATOM 674 C C . GLN A 1 83 ? -0.735 -8.580 7.334 1.00 86.44 83 GLN A C 1
ATOM 676 O O . GLN A 1 83 ? -1.132 -9.271 6.388 1.00 86.44 83 GLN A O 1
ATOM 681 N N . VAL A 1 84 ? -1.453 -7.563 7.820 1.00 89.00 84 VAL A N 1
ATOM 682 C CA . VAL A 1 84 ? -2.747 -7.171 7.241 1.00 89.00 84 VAL A CA 1
ATOM 683 C C . VAL A 1 84 ? -2.562 -6.636 5.822 1.00 89.00 84 VAL A C 1
ATOM 685 O O . VAL A 1 84 ? -3.254 -7.086 4.907 1.00 89.00 84 VAL A O 1
ATOM 688 N N . PHE A 1 85 ? -1.596 -5.743 5.594 1.00 88.19 85 PHE A N 1
ATOM 689 C CA . PHE A 1 85 ? -1.316 -5.216 4.256 1.00 88.19 85 PHE A CA 1
ATOM 690 C C . PHE A 1 85 ? -0.944 -6.327 3.269 1.00 88.19 85 PHE A C 1
ATOM 692 O O . PHE A 1 85 ? -1.486 -6.367 2.162 1.00 88.19 85 PHE A O 1
ATOM 699 N N . HIS A 1 86 ? -0.113 -7.286 3.682 1.00 87.62 86 HIS A N 1
ATOM 700 C CA . HIS A 1 86 ? 0.247 -8.440 2.859 1.00 87.62 86 HIS A CA 1
ATOM 701 C C . HIS A 1 86 ? -0.955 -9.331 2.522 1.00 87.62 86 HIS A C 1
ATOM 703 O O . HIS A 1 86 ? -1.059 -9.786 1.381 1.00 87.62 86 HIS A O 1
ATOM 709 N N . ARG A 1 87 ? -1.897 -9.541 3.454 1.00 89.62 87 ARG A N 1
ATOM 710 C CA . ARG A 1 87 ? -3.152 -10.272 3.180 1.00 89.62 87 ARG A CA 1
ATOM 711 C C . ARG A 1 87 ? -3.987 -9.583 2.102 1.00 89.62 87 ARG A C 1
ATOM 713 O O . ARG A 1 87 ? -4.589 -10.251 1.266 1.00 89.62 87 ARG A O 1
ATOM 720 N N . HIS A 1 88 ? -3.966 -8.255 2.089 1.00 88.69 88 HIS A N 1
ATOM 721 C CA . HIS A 1 88 ? -4.580 -7.436 1.048 1.00 88.69 88 HIS A CA 1
ATOM 722 C C . HIS A 1 88 ? -3.644 -7.207 -0.152 1.00 88.69 88 HIS A C 1
ATOM 724 O O . HIS A 1 88 ? -3.936 -6.381 -1.005 1.00 88.69 88 HIS A O 1
ATOM 730 N N . GLY A 1 89 ? -2.522 -7.916 -0.296 1.00 84.44 89 GLY A N 1
ATOM 731 C CA . GLY A 1 89 ? -1.633 -7.793 -1.459 1.00 84.44 89 GLY A CA 1
ATOM 732 C C . GLY A 1 89 ? -0.971 -6.416 -1.610 1.00 84.44 89 GLY A C 1
ATOM 733 O O . GLY A 1 89 ? -0.766 -5.958 -2.734 1.00 84.44 89 GLY A O 1
ATOM 734 N N . LEU A 1 90 ? -0.690 -5.738 -0.497 1.00 84.19 90 LEU A N 1
ATOM 735 C CA . LEU A 1 90 ? 0.056 -4.483 -0.435 1.00 84.19 90 LEU A CA 1
ATOM 736 C C . LEU A 1 90 ? 1.408 -4.750 0.247 1.00 84.19 90 LEU A C 1
ATOM 738 O O . LEU A 1 90 ? 1.434 -5.004 1.451 1.00 84.19 90 LEU A O 1
ATOM 742 N N . PRO A 1 91 ? 2.534 -4.722 -0.489 1.00 76.31 91 PRO A N 1
ATOM 743 C CA . PRO A 1 91 ? 3.857 -4.972 0.079 1.00 76.31 91 PRO A CA 1
ATOM 744 C C . PRO A 1 91 ? 4.379 -3.721 0.806 1.00 76.31 91 PRO A C 1
ATOM 746 O O . PRO A 1 91 ? 5.233 -2.998 0.296 1.00 76.31 91 PRO A O 1
ATOM 749 N N . VAL A 1 92 ? 3.820 -3.441 1.984 1.00 75.06 92 VAL A N 1
ATOM 750 C CA . VAL A 1 92 ? 4.206 -2.322 2.861 1.00 75.06 92 VAL A CA 1
ATOM 751 C C . VAL A 1 92 ? 5.349 -2.760 3.781 1.00 75.06 92 VAL A C 1
ATOM 753 O O . VAL A 1 92 ? 5.282 -3.834 4.377 1.00 75.06 92 VAL A O 1
ATOM 756 N N . GLY A 1 93 ? 6.392 -1.935 3.920 1.00 63.75 93 GLY A N 1
ATOM 757 C CA . GLY A 1 93 ? 7.533 -2.232 4.806 1.00 63.75 93 GLY A CA 1
ATOM 758 C C . GLY A 1 93 ? 8.578 -3.198 4.225 1.00 63.75 93 GLY A C 1
ATOM 759 O O . GLY A 1 93 ? 9.497 -3.614 4.928 1.00 63.75 93 GLY A O 1
ATOM 760 N N . GLY A 1 94 ? 8.465 -3.548 2.940 1.00 63.59 94 GLY A N 1
ATOM 761 C CA . GLY A 1 94 ? 9.504 -4.272 2.208 1.00 63.59 94 GLY A CA 1
ATOM 762 C C . GLY A 1 94 ? 10.656 -3.357 1.779 1.00 63.59 94 GLY A C 1
ATOM 763 O O . GLY A 1 94 ? 10.466 -2.165 1.536 1.00 63.59 94 GLY A O 1
ATOM 764 N N . ASN A 1 95 ? 11.861 -3.918 1.645 1.00 56.62 95 ASN A N 1
ATOM 765 C CA . ASN A 1 95 ? 13.019 -3.180 1.146 1.00 56.62 95 ASN A CA 1
ATOM 766 C C . ASN A 1 95 ? 12.755 -2.745 -0.307 1.00 56.62 95 ASN A C 1
ATOM 768 O O . ASN A 1 95 ? 12.625 -3.584 -1.203 1.00 56.62 95 ASN A O 1
ATOM 772 N N . ARG A 1 96 ? 12.614 -1.437 -0.542 1.00 56.75 96 ARG A N 1
ATOM 773 C CA . ARG A 1 96 ? 12.317 -0.897 -1.873 1.00 56.75 96 ARG A CA 1
ATOM 774 C C . ARG A 1 96 ? 13.548 -1.010 -2.757 1.00 56.75 96 ARG A C 1
ATOM 776 O O . ARG A 1 96 ? 14.482 -0.223 -2.636 1.00 56.75 96 ARG A O 1
ATOM 783 N N . VAL A 1 97 ? 13.532 -1.955 -3.690 1.00 56.19 97 VAL A N 1
ATOM 784 C CA . VAL A 1 97 ? 14.494 -1.955 -4.793 1.00 56.19 97 VAL A CA 1
ATOM 785 C C . VAL A 1 97 ? 13.944 -1.026 -5.868 1.00 56.19 97 VAL A C 1
ATOM 787 O O . VAL A 1 97 ? 12.982 -1.360 -6.557 1.00 56.19 97 VAL A O 1
ATOM 790 N N . PHE A 1 98 ? 14.528 0.164 -5.996 1.00 57.56 98 PHE A N 1
ATOM 791 C CA . PHE A 1 98 ? 14.238 1.055 -7.116 1.00 57.56 98 PHE A CA 1
ATOM 792 C C . PHE A 1 98 ? 14.797 0.428 -8.398 1.00 57.56 98 PHE A C 1
ATOM 794 O O . PHE A 1 98 ? 15.985 0.543 -8.699 1.00 57.56 98 PHE A O 1
ATOM 801 N N . VAL A 1 99 ? 13.948 -0.278 -9.145 1.00 59.22 99 VAL A N 1
ATOM 802 C CA . VAL A 1 99 ? 14.310 -0.835 -10.451 1.00 59.22 99 VAL A CA 1
ATOM 803 C C . VAL A 1 99 ? 14.073 0.242 -11.504 1.00 59.22 99 VAL A C 1
ATOM 805 O O . VAL A 1 99 ? 12.963 0.412 -11.999 1.00 59.22 99 VAL A O 1
ATOM 808 N N . ASN A 1 100 ? 15.120 0.988 -11.850 1.00 68.88 100 ASN A N 1
ATOM 809 C CA . ASN A 1 100 ? 15.077 1.843 -13.032 1.00 68.88 100 ASN A CA 1
ATOM 810 C C . ASN A 1 100 ? 15.234 0.971 -14.277 1.00 68.88 100 ASN A C 1
ATOM 812 O O . ASN A 1 100 ? 16.262 0.318 -14.468 1.00 68.88 100 ASN A O 1
ATOM 816 N N . MET A 1 101 ? 14.217 0.976 -15.136 1.00 68.88 101 MET A N 1
ATOM 817 C CA . MET A 1 101 ? 14.312 0.352 -16.451 1.00 68.88 101 MET A CA 1
ATOM 818 C C . MET A 1 101 ? 15.402 1.070 -17.258 1.00 68.88 101 MET A C 1
ATOM 820 O O . MET A 1 101 ? 15.401 2.297 -17.367 1.00 68.88 101 MET A O 1
ATOM 824 N N . SER A 1 102 ? 16.355 0.315 -17.812 1.00 73.25 102 SER A N 1
ATOM 825 C CA . SER A 1 102 ? 17.347 0.872 -18.738 1.00 73.25 102 SER A CA 1
ATOM 826 C C . SER A 1 102 ? 16.651 1.442 -19.972 1.00 73.25 102 SER A C 1
ATOM 828 O O . SER A 1 102 ? 15.607 0.942 -20.394 1.00 73.25 102 SER A O 1
ATOM 830 N N . THR A 1 103 ? 17.268 2.438 -20.611 1.00 79.25 103 THR A N 1
ATOM 831 C CA . THR A 1 103 ? 16.841 2.869 -21.941 1.00 79.25 103 THR A CA 1
ATOM 832 C C . THR A 1 103 ? 16.914 1.685 -22.904 1.00 79.25 103 THR A C 1
ATOM 834 O O . THR A 1 103 ? 17.921 0.973 -22.974 1.00 79.25 103 THR A O 1
ATOM 837 N N . VAL A 1 104 ? 15.816 1.447 -23.622 1.00 79.00 104 VAL A N 1
ATOM 838 C CA . VAL A 1 104 ? 15.753 0.435 -24.678 1.00 79.00 104 VAL A CA 1
ATOM 839 C C . VAL A 1 104 ? 16.526 0.982 -25.873 1.00 79.00 104 VAL A C 1
ATOM 841 O O . VAL A 1 104 ? 16.082 1.929 -26.518 1.00 79.00 104 VAL A O 1
ATOM 844 N N . TYR A 1 105 ? 17.693 0.408 -26.160 1.00 78.94 105 TYR A N 1
ATOM 845 C CA . TYR A 1 105 ? 18.438 0.728 -27.373 1.00 78.94 105 TYR A CA 1
ATOM 846 C C . TYR A 1 105 ? 17.963 -0.180 -28.509 1.00 78.94 105 TYR A C 1
ATOM 848 O O . TYR A 1 105 ? 18.092 -1.402 -28.391 1.00 78.94 105 TYR A O 1
ATOM 856 N N . PRO A 1 106 ? 17.416 0.369 -29.608 1.00 81.94 106 PRO A N 1
ATOM 857 C CA . PRO A 1 106 ? 17.131 -0.440 -30.781 1.00 81.94 106 PRO A CA 1
ATOM 858 C C . PRO A 1 106 ? 18.446 -1.007 -31.323 1.00 81.94 106 PRO A C 1
ATOM 860 O O . PRO A 1 106 ? 19.451 -0.300 -31.414 1.00 81.94 106 PRO A O 1
ATOM 863 N N . PHE A 1 107 ? 18.444 -2.290 -31.684 1.00 80.44 107 PHE A N 1
ATOM 864 C CA . PHE A 1 107 ? 19.586 -2.885 -32.369 1.00 80.44 107 PHE A CA 1
ATOM 865 C C . PHE A 1 107 ? 19.834 -2.155 -33.697 1.00 80.44 107 PHE A C 1
ATOM 867 O O . PHE A 1 107 ? 18.890 -1.754 -34.383 1.00 80.44 107 PHE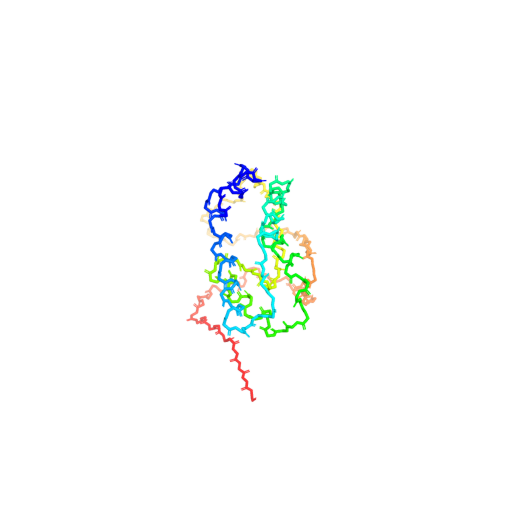 A O 1
ATOM 874 N N . GLY A 1 108 ? 21.108 -1.991 -34.059 1.00 83.00 108 GLY A N 1
ATOM 875 C CA . GLY A 1 108 ? 21.499 -1.468 -35.367 1.00 83.00 108 GLY A CA 1
ATOM 876 C C . GLY A 1 108 ? 21.041 -2.372 -36.519 1.00 83.00 108 GLY A C 1
ATOM 877 O O . GLY A 1 108 ? 20.473 -3.449 -36.316 1.00 83.00 108 GLY A O 1
ATOM 878 N N . LYS A 1 109 ? 21.297 -1.939 -37.759 1.00 83.00 109 LYS A N 1
ATOM 879 C CA . LYS A 1 109 ? 21.046 -2.773 -38.943 1.00 83.00 109 LYS A CA 1
ATOM 880 C C . LYS A 1 109 ? 21.820 -4.091 -38.813 1.00 83.00 109 LYS A C 1
ATOM 882 O O . LYS A 1 109 ? 22.967 -4.094 -38.381 1.00 83.00 109 LYS A O 1
ATOM 887 N N . ARG A 1 110 ? 21.176 -5.207 -39.167 1.00 75.25 110 ARG A N 1
ATOM 888 C CA . ARG A 1 110 ? 21.825 -6.524 -39.201 1.00 75.25 110 ARG A CA 1
ATOM 889 C C . ARG A 1 110 ? 22.825 -6.528 -40.354 1.00 75.25 110 ARG A C 1
ATOM 891 O O . ARG A 1 110 ? 22.408 -6.419 -41.504 1.00 75.25 110 ARG A O 1
ATOM 898 N N . GLU A 1 111 ? 24.105 -6.645 -40.040 1.00 81.56 111 GLU A N 1
ATOM 899 C CA . GLU A 1 111 ? 25.171 -6.841 -41.020 1.00 81.56 111 GLU A CA 1
ATOM 900 C C . GLU A 1 111 ? 25.602 -8.311 -40.984 1.00 81.56 111 GLU A C 1
ATOM 902 O O . GLU A 1 111 ? 25.632 -8.933 -39.919 1.00 81.56 111 GLU A O 1
ATOM 907 N N . GLU A 1 112 ? 25.868 -8.896 -42.152 1.00 78.12 112 GLU A N 1
ATOM 908 C CA . GLU A 1 112 ? 26.445 -10.238 -42.233 1.00 78.12 112 GLU A CA 1
ATOM 909 C C . GLU A 1 112 ? 27.872 -10.168 -41.677 1.00 78.12 112 GLU A C 1
ATOM 911 O O . GLU A 1 112 ? 28.748 -9.569 -42.293 1.00 78.12 112 GLU A O 1
ATOM 916 N N . CYS A 1 113 ? 28.085 -10.714 -40.474 1.00 63.88 113 CYS A N 1
ATOM 917 C CA . CYS A 1 113 ? 29.397 -10.662 -39.829 1.00 63.88 113 CYS A CA 1
ATOM 918 C C . CYS A 1 113 ? 30.417 -11.593 -40.485 1.00 63.88 113 CYS A C 1
ATOM 920 O O . CYS A 1 113 ? 31.586 -11.238 -40.503 1.00 63.88 113 CYS A O 1
ATOM 922 N N . ASP A 1 114 ? 29.997 -12.760 -40.983 1.00 63.75 114 ASP A N 1
ATOM 923 C CA . ASP A 1 114 ? 30.898 -13.753 -41.571 1.00 63.75 114 ASP A CA 1
ATOM 924 C C . ASP A 1 114 ? 30.136 -14.797 -42.394 1.00 63.75 114 ASP A C 1
ATOM 926 O O . ASP A 1 114 ? 29.011 -15.181 -42.057 1.00 63.75 114 ASP A O 1
ATOM 930 N N . THR A 1 115 ? 30.809 -15.340 -43.409 1.00 68.88 115 THR A N 1
ATOM 931 C CA . THR A 1 115 ? 30.339 -16.477 -44.205 1.00 68.88 115 THR A CA 1
ATOM 932 C C . THR A 1 115 ? 31.339 -17.627 -44.065 1.00 68.88 115 THR A C 1
ATOM 934 O O . THR A 1 115 ? 32.516 -17.496 -44.400 1.00 68.88 115 THR A O 1
ATOM 937 N N . TRP A 1 116 ? 30.892 -18.778 -43.555 1.00 59.03 116 TRP A N 1
ATOM 938 C CA . TRP A 1 116 ? 31.768 -19.935 -43.349 1.00 59.03 116 TRP A CA 1
ATOM 939 C C . TRP A 1 116 ? 31.861 -20.775 -44.619 1.00 59.03 116 TRP A C 1
ATOM 941 O O . TRP A 1 116 ? 30.848 -21.200 -45.173 1.00 59.03 116 TRP A O 1
ATOM 951 N N . THR A 1 117 ? 33.086 -21.067 -45.049 1.00 69.19 117 THR A N 1
ATOM 952 C CA . THR A 1 117 ? 33.361 -22.019 -46.131 1.00 69.19 117 THR A CA 1
ATOM 953 C C . THR A 1 117 ? 34.275 -23.133 -45.628 1.00 69.19 117 THR A C 1
ATOM 955 O O . THR A 1 117 ? 35.086 -22.937 -44.720 1.00 69.19 117 THR A O 1
ATOM 958 N N . LEU A 1 118 ? 34.120 -24.338 -46.181 1.00 67.81 118 LEU A N 1
ATOM 959 C CA . LEU A 1 118 ? 34.930 -25.492 -45.795 1.00 67.81 118 LEU A CA 1
ATOM 960 C C . LEU A 1 118 ? 36.298 -25.412 -46.499 1.00 67.81 118 LEU A C 1
ATOM 962 O O . LEU A 1 118 ? 36.438 -25.822 -47.648 1.00 67.81 118 LEU A O 1
ATOM 966 N N . GLY A 1 119 ? 37.302 -24.848 -45.827 1.00 61.50 119 GLY A N 1
ATOM 967 C CA . GLY A 1 119 ? 38.681 -24.785 -46.322 1.00 61.50 119 GLY A CA 1
ATOM 968 C C . GLY A 1 119 ? 39.543 -25.929 -45.780 1.00 61.50 119 GLY A C 1
ATOM 969 O O . GLY A 1 119 ? 39.559 -26.183 -44.578 1.00 61.50 119 GLY A O 1
ATOM 970 N N . SER A 1 120 ? 40.312 -26.603 -46.638 1.00 57.09 120 SER A N 1
ATOM 971 C CA . SER A 1 120 ? 41.279 -27.644 -46.247 1.00 57.09 120 SER A CA 1
ATOM 972 C C . SER A 1 120 ? 42.623 -27.060 -45.772 1.00 57.09 120 SER A C 1
ATOM 974 O O . SER A 1 120 ? 43.688 -27.502 -46.206 1.00 57.09 120 SER A O 1
ATOM 976 N N . GLY A 1 121 ? 42.594 -26.038 -44.912 1.00 61.91 121 GLY A N 1
ATOM 977 C CA . GLY A 1 121 ? 43.795 -25.360 -44.419 1.00 61.91 121 GLY A CA 1
ATOM 978 C C . GLY A 1 121 ? 43.524 -24.413 -43.248 1.00 61.91 121 GLY A C 1
ATOM 979 O O . GLY A 1 121 ? 42.403 -23.950 -43.051 1.00 61.91 121 GLY A O 1
ATOM 980 N N . SER A 1 122 ? 44.561 -24.126 -42.455 1.00 58.94 122 SER A N 1
ATOM 981 C CA . SER A 1 122 ? 44.493 -23.180 -41.337 1.00 58.94 122 SER A CA 1
ATOM 982 C C . SER A 1 122 ? 44.359 -21.742 -41.851 1.00 58.94 122 SER A C 1
ATOM 984 O O . SER A 1 122 ? 45.299 -21.210 -42.445 1.00 58.94 122 SER A O 1
ATOM 986 N N . MET A 1 123 ? 43.220 -21.101 -41.599 1.00 58.00 123 MET A N 1
ATOM 987 C CA . MET A 1 123 ? 42.993 -19.689 -41.912 1.00 58.00 123 MET A CA 1
ATOM 988 C C . MET A 1 123 ? 43.491 -18.813 -40.752 1.00 58.00 123 MET A C 1
ATOM 990 O O . MET A 1 123 ? 43.086 -19.005 -39.606 1.00 58.00 123 MET A O 1
ATOM 994 N N . LYS A 1 124 ? 44.394 -17.863 -41.031 1.00 57.59 124 LYS A N 1
ATOM 995 C CA . LYS A 1 124 ? 44.769 -16.812 -40.071 1.00 57.59 124 LYS A CA 1
ATOM 996 C C . LYS A 1 124 ? 43.721 -15.706 -40.151 1.00 57.59 124 LYS A C 1
ATOM 998 O O . LYS A 1 124 ? 43.613 -15.052 -41.181 1.00 57.59 124 LYS A O 1
ATOM 1003 N N . ILE A 1 125 ? 42.957 -15.519 -39.080 1.00 61.84 125 ILE A N 1
ATOM 1004 C CA . ILE A 1 125 ? 41.975 -14.438 -38.962 1.00 61.84 125 ILE A CA 1
ATOM 1005 C C . ILE A 1 125 ? 42.671 -13.254 -38.288 1.00 61.84 125 ILE A C 1
ATOM 1007 O O . ILE A 1 125 ? 43.252 -13.412 -37.213 1.00 61.84 125 ILE A O 1
ATOM 1011 N N . GLU A 1 126 ? 42.640 -12.080 -38.917 1.00 56.31 126 GLU A N 1
ATOM 1012 C CA . GLU A 1 126 ? 43.118 -10.848 -38.288 1.00 56.31 126 GLU A CA 1
ATOM 1013 C C . GLU A 1 126 ? 42.154 -10.434 -37.172 1.00 56.31 126 GLU A C 1
ATOM 1015 O O . GLU A 1 126 ? 41.006 -10.068 -37.416 1.00 56.31 126 GLU A O 1
ATOM 1020 N N . SER A 1 127 ? 42.613 -10.494 -35.923 1.00 57.84 127 SER A N 1
ATOM 1021 C CA . SER A 1 127 ? 41.845 -10.027 -34.770 1.00 57.84 127 SER A CA 1
ATOM 1022 C C . SER A 1 127 ? 42.094 -8.540 -34.523 1.00 57.84 127 SER A C 1
ATOM 1024 O O . SER A 1 127 ? 43.248 -8.124 -34.391 1.00 57.84 127 SER A O 1
ATOM 1026 N N . LYS A 1 128 ? 41.027 -7.749 -34.379 1.00 56.84 128 LYS A N 1
ATOM 1027 C CA . LYS A 1 128 ? 41.103 -6.363 -33.893 1.00 56.84 128 LYS A CA 1
ATOM 1028 C C . LYS A 1 128 ? 40.702 -6.299 -32.423 1.00 56.84 128 L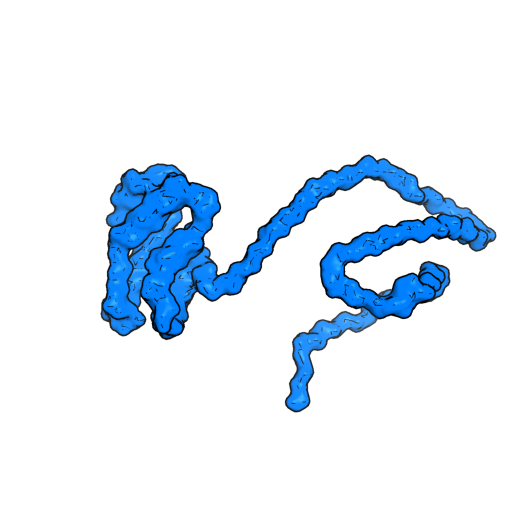YS A C 1
ATOM 1030 O O . LYS A 1 128 ? 39.716 -6.906 -32.014 1.00 56.84 128 LYS A O 1
ATOM 1035 N N . PHE A 1 129 ? 41.467 -5.550 -31.636 1.00 61.16 129 PHE A N 1
ATOM 1036 C CA . PHE A 1 129 ? 41.158 -5.300 -30.232 1.00 61.16 129 PHE A CA 1
ATOM 1037 C C . PHE A 1 129 ? 40.193 -4.122 -30.118 1.00 61.16 129 PHE A C 1
ATOM 1039 O O . PHE A 1 129 ? 40.460 -3.046 -30.651 1.00 61.16 129 PHE A O 1
ATOM 1046 N N . HIS A 1 130 ? 39.097 -4.318 -29.389 1.00 58.66 130 HIS A N 1
ATOM 1047 C CA . HIS A 1 130 ? 38.181 -3.248 -29.014 1.00 58.66 130 HIS A CA 1
ATOM 1048 C C . HIS A 1 130 ? 38.281 -3.009 -27.504 1.00 58.66 130 HIS A C 1
ATOM 1050 O O . HIS A 1 130 ? 38.164 -3.971 -26.739 1.00 58.66 130 HIS A O 1
ATOM 1056 N N . PRO A 1 131 ? 38.515 -1.763 -27.054 1.00 61.59 131 PRO A N 1
ATOM 1057 C CA . PRO A 1 131 ? 38.531 -1.461 -25.631 1.00 61.59 131 PRO A CA 1
ATOM 1058 C C . PRO A 1 131 ? 37.131 -1.688 -25.053 1.00 61.59 131 PRO A C 1
ATOM 1060 O O . PRO A 1 131 ? 36.142 -1.172 -25.571 1.00 61.59 131 PRO A O 1
ATOM 1063 N N . ILE A 1 132 ? 37.048 -2.478 -23.984 1.00 61.31 132 ILE A N 1
ATOM 1064 C CA . ILE A 1 132 ? 35.806 -2.677 -23.236 1.00 61.31 132 ILE A CA 1
ATOM 1065 C C . ILE A 1 132 ? 35.725 -1.566 -22.197 1.00 61.31 132 ILE A C 1
ATOM 1067 O O . ILE A 1 132 ? 36.529 -1.527 -21.264 1.00 61.31 132 ILE A O 1
ATOM 1071 N N . ASP A 1 133 ? 34.753 -0.675 -22.359 1.00 62.31 133 ASP A N 1
ATOM 1072 C CA . ASP A 1 133 ? 34.504 0.380 -21.386 1.00 62.31 133 ASP A CA 1
ATOM 1073 C C . ASP A 1 133 ? 33.792 -0.213 -20.159 1.00 62.31 133 ASP A C 1
ATOM 1075 O O . ASP A 1 133 ? 32.735 -0.845 -20.269 1.00 62.31 133 ASP A O 1
ATOM 1079 N N . LYS A 1 134 ? 34.403 -0.089 -18.977 1.00 60.62 134 LYS A N 1
ATOM 1080 C CA . LYS A 1 134 ? 33.898 -0.720 -17.748 1.00 60.62 134 LYS A CA 1
ATOM 1081 C C . LYS A 1 134 ? 32.868 0.190 -17.095 1.00 60.62 134 LYS A C 1
ATOM 1083 O O . LYS A 1 134 ? 33.201 1.265 -16.605 1.00 60.62 134 LYS A O 1
ATOM 1088 N N . LYS A 1 135 ? 31.616 -0.262 -17.018 1.00 54.59 135 LYS A N 1
ATOM 1089 C CA . LYS A 1 135 ? 30.552 0.476 -16.327 1.00 54.59 135 LYS A CA 1
ATOM 1090 C C . LYS A 1 135 ? 30.390 -0.023 -14.886 1.00 54.59 135 LYS A C 1
ATOM 1092 O O . LYS A 1 135 ? 29.863 -1.110 -14.672 1.00 54.59 135 LYS A O 1
ATOM 1097 N N . GLY A 1 136 ? 30.808 0.782 -13.906 1.00 62.62 136 GLY A N 1
ATOM 1098 C CA . GLY A 1 136 ? 30.687 0.489 -12.467 1.00 62.62 136 GLY A CA 1
ATOM 1099 C C . GLY A 1 136 ? 31.947 -0.115 -11.829 1.00 62.62 136 GLY A C 1
ATOM 1100 O O . GLY A 1 136 ? 32.969 -0.285 -12.490 1.00 62.62 136 GLY A O 1
ATOM 1101 N N . SER A 1 137 ? 31.873 -0.444 -10.536 1.00 66.44 137 SER A N 1
ATOM 1102 C CA . SER A 1 137 ? 32.997 -0.929 -9.709 1.00 66.44 137 SER A CA 1
ATOM 1103 C C . SER A 1 137 ? 33.328 -2.413 -9.924 1.00 66.44 137 SER A C 1
ATOM 1105 O O . SER A 1 137 ? 33.453 -3.179 -8.971 1.00 66.44 137 SER A O 1
ATOM 1107 N N . TRP A 1 138 ? 33.439 -2.845 -11.179 1.00 61.81 138 TRP A N 1
ATOM 1108 C CA . TRP A 1 138 ? 33.833 -4.216 -11.500 1.00 61.81 138 TRP A CA 1
ATOM 1109 C C . TRP A 1 138 ? 35.347 -4.371 -11.367 1.00 61.81 138 TRP A C 1
ATOM 1111 O O . TRP A 1 138 ? 36.121 -3.803 -12.144 1.00 61.81 138 TRP A O 1
ATOM 1121 N N . PHE A 1 139 ? 35.772 -5.167 -10.388 1.00 57.75 139 PHE A N 1
ATOM 1122 C CA . PHE A 1 139 ? 37.173 -5.514 -10.189 1.00 57.75 139 PHE A CA 1
ATOM 1123 C C . PHE A 1 139 ? 37.538 -6.684 -11.101 1.00 57.75 139 PHE A C 1
ATOM 1125 O O . PHE A 1 139 ? 37.113 -7.815 -10.887 1.00 57.75 139 PHE A O 1
ATOM 1132 N N . PHE A 1 140 ? 38.343 -6.408 -12.120 1.00 60.91 140 PHE A N 1
ATOM 1133 C CA . PHE A 1 140 ? 39.048 -7.448 -12.861 1.00 60.91 140 PHE A CA 1
ATOM 1134 C C . PHE A 1 140 ? 40.490 -7.443 -12.375 1.00 60.91 140 PHE A C 1
ATOM 1136 O O . PHE A 1 140 ? 41.080 -6.366 -12.265 1.00 60.91 140 PHE A O 1
ATOM 1143 N N . SER A 1 141 ? 41.059 -8.615 -12.086 1.00 58.53 141 SER A N 1
ATOM 1144 C CA . SER A 1 141 ? 42.493 -8.694 -11.834 1.00 58.53 141 SER A CA 1
ATOM 1145 C C . SER A 1 141 ? 43.239 -8.212 -13.080 1.00 58.53 141 SER A C 1
ATOM 1147 O O . SER A 1 141 ? 42.868 -8.526 -14.215 1.00 58.53 141 SER A O 1
ATOM 1149 N N . ASP A 1 142 ? 44.299 -7.433 -12.872 1.00 60.72 142 ASP A N 1
ATOM 1150 C CA . ASP A 1 142 ? 45.124 -6.871 -13.951 1.00 60.72 142 ASP A CA 1
ATOM 1151 C C . ASP A 1 142 ? 45.747 -7.975 -14.834 1.00 60.72 142 ASP A C 1
ATOM 1153 O O . ASP A 1 142 ? 46.128 -7.754 -15.980 1.00 60.72 142 ASP A O 1
ATOM 1157 N N . GLU A 1 143 ? 45.782 -9.203 -14.314 1.00 59.03 143 GLU A N 1
ATOM 1158 C CA . GLU A 1 143 ? 46.197 -10.416 -15.006 1.00 59.03 143 GLU A CA 1
ATOM 1159 C C . GLU A 1 143 ? 45.248 -10.813 -16.153 1.00 59.03 143 GLU A C 1
ATOM 1161 O O . GLU A 1 143 ? 45.728 -11.194 -17.219 1.00 59.03 143 GLU A O 1
ATOM 1166 N N . ILE A 1 144 ? 43.925 -10.654 -15.994 1.00 58.59 144 ILE A N 1
ATOM 1167 C CA . ILE A 1 144 ? 42.928 -10.970 -17.041 1.00 58.59 144 ILE A CA 1
ATOM 1168 C C . ILE A 1 144 ? 43.028 -9.980 -18.209 1.00 58.59 144 ILE A C 1
ATOM 1170 O O . ILE A 1 144 ? 42.850 -10.356 -19.363 1.00 58.59 144 ILE A O 1
ATOM 1174 N N . LEU A 1 145 ? 43.354 -8.715 -17.928 1.00 58.53 145 LEU A N 1
ATOM 1175 C CA . LEU A 1 145 ? 43.527 -7.686 -18.963 1.00 58.53 145 LEU A CA 1
ATOM 1176 C C . LEU A 1 145 ? 44.840 -7.856 -19.740 1.00 58.53 145 LEU A C 1
ATOM 1178 O O . LEU A 1 145 ? 44.933 -7.433 -20.891 1.00 58.53 145 LEU A O 1
ATOM 1182 N N . ARG A 1 146 ? 45.860 -8.454 -19.109 1.00 58.69 146 ARG A N 1
ATOM 1183 C CA . ARG A 1 146 ? 47.216 -8.607 -19.665 1.00 58.69 146 ARG A CA 1
ATOM 1184 C C . ARG A 1 146 ? 47.496 -9.987 -20.259 1.00 58.69 146 ARG A C 1
ATOM 1186 O O . ARG A 1 146 ? 48.492 -10.130 -20.966 1.00 58.69 146 ARG A O 1
ATOM 1193 N N . ARG A 1 147 ? 46.647 -10.991 -20.014 1.00 57.25 147 ARG A N 1
ATOM 1194 C CA . ARG A 1 147 ? 46.672 -12.278 -20.724 1.00 57.25 147 ARG A CA 1
ATOM 1195 C C . ARG A 1 147 ? 45.667 -12.259 -21.875 1.00 57.25 147 ARG A C 1
ATOM 1197 O O . ARG A 1 147 ? 44.500 -12.577 -21.660 1.00 57.25 147 ARG A O 1
ATOM 1204 N N . PRO A 1 148 ? 46.094 -11.968 -23.115 1.00 53.75 148 PRO A N 1
ATOM 1205 C CA . PRO A 1 148 ? 45.316 -12.377 -24.268 1.00 53.75 148 PRO A CA 1
ATOM 1206 C C . PRO A 1 148 ? 45.338 -13.910 -24.302 1.00 53.75 148 PRO A C 1
ATOM 1208 O O . PRO A 1 148 ? 46.296 -14.519 -24.779 1.00 53.75 148 PRO A O 1
ATOM 1211 N N . GLU A 1 149 ? 44.314 -14.559 -23.749 1.00 53.12 149 GLU A N 1
ATOM 1212 C CA . GLU A 1 149 ? 44.085 -15.965 -24.058 1.00 53.12 149 GLU A CA 1
ATOM 1213 C C . GLU A 1 149 ? 43.813 -16.050 -25.558 1.00 53.12 149 GLU A C 1
ATOM 1215 O O . GLU A 1 149 ? 42.810 -15.544 -26.066 1.00 53.12 149 GLU A O 1
ATOM 1220 N N . ALA A 1 150 ? 44.746 -16.650 -26.295 1.00 49.66 150 ALA A N 1
ATOM 1221 C CA . ALA A 1 150 ? 44.510 -16.968 -27.686 1.00 49.66 150 ALA A CA 1
ATOM 1222 C C . ALA A 1 150 ? 43.273 -17.874 -27.744 1.00 49.66 150 ALA A C 1
ATOM 1224 O O . ALA A 1 150 ? 43.280 -18.980 -27.202 1.00 49.66 150 ALA A O 1
ATOM 1225 N N . LEU A 1 151 ? 42.219 -17.421 -28.431 1.00 49.12 151 LEU A N 1
ATOM 1226 C CA . LEU A 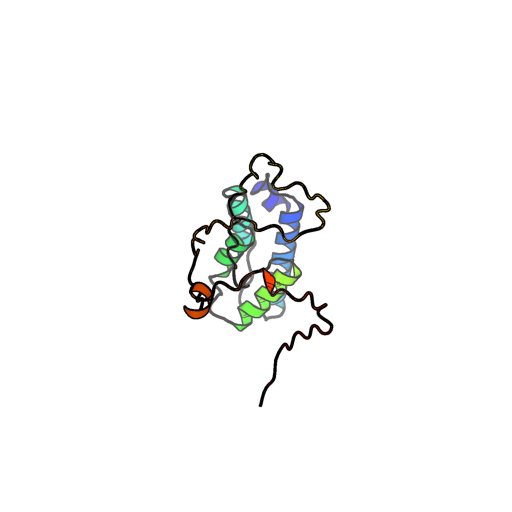1 151 ? 40.966 -18.168 -28.627 1.00 49.12 151 LEU A CA 1
ATOM 1227 C C . LEU A 1 151 ? 41.187 -19.570 -29.242 1.00 49.12 151 LEU A C 1
ATOM 1229 O O . LEU A 1 151 ? 40.275 -20.396 -29.258 1.00 49.12 151 LEU A O 1
ATOM 1233 N N . SER A 1 152 ? 42.400 -19.850 -29.731 1.00 47.72 152 SER A N 1
ATOM 1234 C CA . SER A 1 152 ? 42.837 -21.114 -30.319 1.00 47.72 152 SER A CA 1
ATOM 1235 C C . SER A 1 152 ? 42.987 -22.276 -29.331 1.00 47.72 152 SER A C 1
ATOM 1237 O O . SER A 1 152 ? 43.035 -23.419 -29.779 1.00 47.72 152 SER A O 1
ATOM 1239 N N . SER A 1 153 ? 43.035 -22.042 -28.013 1.00 46.88 153 SER A N 1
ATOM 1240 C CA . SER A 1 153 ? 43.143 -23.121 -27.012 1.00 46.88 153 SER A CA 1
ATOM 1241 C C . SER A 1 153 ? 41.798 -23.565 -26.417 1.00 46.88 153 SER A C 1
ATOM 1243 O O . SER A 1 153 ? 41.774 -24.425 -25.531 1.00 46.88 153 SER A O 1
ATOM 1245 N N . ARG A 1 154 ? 40.662 -23.032 -26.902 1.00 46.53 154 ARG A N 1
ATOM 1246 C CA . ARG A 1 154 ? 39.328 -23.366 -26.377 1.00 46.53 154 ARG A CA 1
ATOM 1247 C C . ARG A 1 154 ? 38.982 -24.834 -26.639 1.00 46.53 154 ARG A C 1
ATOM 1249 O O . ARG A 1 154 ? 38.454 -25.203 -27.686 1.00 46.53 154 ARG A O 1
ATOM 1256 N N . ARG A 1 155 ? 39.203 -25.685 -25.639 1.00 50.94 155 ARG A N 1
ATOM 1257 C CA . ARG A 1 155 ? 38.719 -27.067 -25.632 1.00 50.94 155 ARG A CA 1
ATOM 1258 C C . ARG A 1 155 ? 37.266 -27.060 -25.163 1.00 50.94 155 ARG A C 1
ATOM 1260 O O . ARG A 1 155 ? 36.995 -26.779 -24.001 1.00 50.94 155 ARG A O 1
ATOM 1267 N N . ALA A 1 156 ? 36.324 -27.340 -26.063 1.00 48.00 156 ALA A N 1
ATOM 1268 C CA . ALA A 1 156 ? 34.916 -27.466 -25.701 1.00 48.00 156 ALA A CA 1
ATOM 1269 C C . ALA A 1 156 ? 34.743 -28.625 -24.706 1.00 48.00 156 ALA A C 1
ATOM 1271 O O . ALA A 1 156 ? 34.767 -29.798 -25.081 1.00 48.00 156 ALA A O 1
ATOM 1272 N N . SER A 1 157 ? 34.594 -28.304 -23.425 1.00 53.94 157 SER A N 1
ATOM 1273 C CA . SER A 1 157 ? 34.162 -29.248 -22.406 1.00 53.94 157 SER A CA 1
ATOM 1274 C C . SER A 1 157 ? 32.675 -29.028 -22.147 1.00 53.94 157 SER A C 1
ATOM 1276 O O . SER A 1 157 ? 32.195 -27.907 -21.985 1.00 53.94 157 SER A O 1
ATOM 1278 N N . ARG A 1 158 ? 31.904 -30.117 -22.151 1.00 51.03 158 ARG A N 1
ATOM 1279 C CA . ARG A 1 158 ? 30.517 -30.082 -21.688 1.00 51.03 158 ARG A CA 1
ATOM 1280 C C . ARG A 1 158 ? 30.567 -30.000 -20.162 1.00 51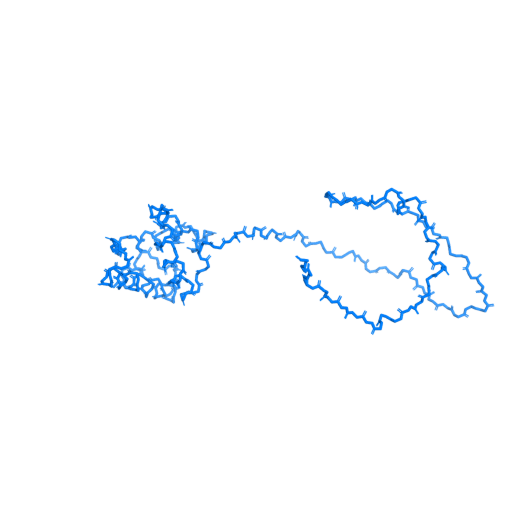.03 158 ARG A C 1
ATOM 1282 O O . ARG A 1 158 ? 31.186 -30.865 -19.542 1.00 51.03 158 ARG A O 1
ATOM 1289 N N . ILE A 1 159 ? 29.942 -28.984 -19.567 1.00 55.12 159 ILE A N 1
ATOM 1290 C CA . ILE A 1 159 ? 29.750 -28.905 -18.112 1.00 55.12 159 ILE A CA 1
ATOM 1291 C C . ILE A 1 159 ? 28.976 -30.164 -17.701 1.00 55.12 159 ILE A C 1
ATOM 1293 O O . ILE A 1 159 ? 27.838 -30.358 -18.120 1.00 55.12 159 ILE A O 1
ATOM 1297 N N . LYS A 1 160 ? 29.629 -31.078 -16.969 1.00 57.69 160 LYS A N 1
ATOM 1298 C CA . LYS A 1 160 ? 29.027 -32.356 -16.541 1.00 57.69 160 LYS A CA 1
ATOM 1299 C C . LYS A 1 160 ? 28.390 -32.289 -15.155 1.00 57.69 160 LYS A C 1
ATOM 1301 O O . LYS A 1 160 ? 27.592 -33.158 -14.827 1.00 57.69 160 LYS A O 1
ATOM 1306 N N . LYS A 1 161 ? 28.745 -31.291 -14.346 1.00 55.75 161 LYS A N 1
ATOM 1307 C CA . LYS A 1 161 ? 28.161 -31.046 -13.028 1.00 55.75 161 LYS A CA 1
ATOM 1308 C C . LYS A 1 161 ? 28.037 -29.544 -12.821 1.00 55.75 161 LYS A C 1
ATOM 1310 O O . LYS A 1 161 ? 29.021 -28.825 -12.955 1.00 55.75 161 LYS A O 1
ATOM 1315 N N . PHE A 1 162 ? 26.820 -29.112 -12.532 1.00 50.53 162 PHE A N 1
ATOM 1316 C CA . PHE A 1 162 ? 26.504 -27.812 -11.965 1.00 50.53 162 PHE A CA 1
ATOM 1317 C C . PHE A 1 162 ? 26.096 -28.091 -10.518 1.00 50.53 162 PHE A C 1
ATOM 1319 O O . PHE A 1 162 ? 25.208 -28.914 -10.295 1.00 50.53 162 PHE A O 1
ATOM 1326 N N . SER A 1 163 ? 26.781 -27.491 -9.550 1.00 60.72 163 SER A N 1
ATOM 1327 C CA . SER A 1 163 ? 26.369 -27.522 -8.147 1.00 60.72 163 SER A CA 1
ATOM 1328 C C . SER A 1 163 ? 26.368 -26.095 -7.636 1.00 60.72 163 SER A C 1
ATOM 1330 O O . SER A 1 163 ? 27.416 -25.458 -7.567 1.00 60.72 163 SER A O 1
ATOM 1332 N N . GLU A 1 164 ? 25.180 -25.601 -7.323 1.00 45.22 164 GLU A N 1
ATOM 1333 C CA . GLU A 1 164 ? 24.989 -24.354 -6.602 1.00 45.22 164 GLU A CA 1
ATOM 1334 C C . GLU A 1 164 ? 25.104 -24.700 -5.112 1.00 45.22 164 GLU A C 1
ATOM 1336 O O . GLU A 1 164 ? 24.182 -25.250 -4.513 1.00 45.22 164 GLU A O 1
ATOM 1341 N N . GLU A 1 165 ? 26.295 -24.527 -4.539 1.00 47.78 165 GLU A N 1
ATOM 1342 C CA . GLU A 1 165 ? 26.493 -24.665 -3.097 1.00 47.78 165 GLU A CA 1
ATOM 1343 C C . GLU A 1 165 ? 26.017 -23.374 -2.435 1.00 47.78 165 GLU A C 1
ATOM 1345 O O . GLU A 1 165 ? 26.599 -22.311 -2.640 1.00 47.78 165 GLU A O 1
ATOM 1350 N N . VAL A 1 166 ? 24.900 -23.459 -1.712 1.00 52.91 166 VAL A N 1
ATOM 1351 C CA . VAL A 1 166 ? 24.201 -22.268 -1.222 1.00 52.91 166 VAL A CA 1
ATOM 1352 C C . VAL A 1 166 ? 24.775 -21.782 0.113 1.00 52.91 166 VAL A C 1
ATOM 1354 O O . VAL A 1 166 ? 24.879 -20.576 0.267 1.00 52.91 166 VAL A O 1
ATOM 1357 N N . TYR A 1 167 ? 25.244 -22.654 1.022 1.00 42.34 167 TYR A N 1
ATOM 1358 C CA . TYR A 1 167 ? 26.026 -22.278 2.219 1.00 42.34 167 TYR A CA 1
ATOM 1359 C C . TYR A 1 167 ? 26.791 -23.482 2.795 1.00 42.34 167 TYR A C 1
ATOM 1361 O O . TYR A 1 167 ? 26.283 -24.603 2.757 1.00 42.34 167 TYR A O 1
ATOM 1369 N N . GLN A 1 168 ? 27.941 -23.229 3.427 1.00 45.00 168 GLN A N 1
ATOM 1370 C CA . GLN A 1 168 ? 28.637 -24.174 4.304 1.00 45.00 168 GLN A CA 1
ATOM 1371 C C . GLN A 1 168 ? 29.099 -23.421 5.564 1.00 45.00 168 GLN A C 1
ATOM 1373 O O . GLN A 1 168 ? 29.640 -22.322 5.455 1.00 45.00 168 GLN A O 1
ATOM 1378 N N . TRP A 1 169 ? 28.840 -23.979 6.748 1.00 39.50 169 TRP A N 1
ATOM 1379 C CA . TRP A 1 169 ? 29.235 -23.413 8.045 1.00 39.50 169 TRP A CA 1
ATOM 1380 C C . TRP A 1 169 ? 30.197 -24.381 8.744 1.00 39.50 169 TRP A C 1
ATOM 1382 O O . TRP A 1 169 ? 29.969 -25.592 8.683 1.00 39.50 169 TRP A O 1
ATOM 1392 N N . GLU A 1 170 ? 31.243 -23.847 9.383 1.00 45.44 170 GLU A N 1
ATOM 1393 C CA . GLU A 1 170 ? 32.069 -24.556 10.380 1.00 45.44 170 GLU A CA 1
ATOM 1394 C C . GLU A 1 170 ? 31.475 -24.413 11.785 1.00 45.44 170 GLU A C 1
ATOM 1396 O O . GLU A 1 170 ? 30.981 -23.306 12.109 1.00 45.44 170 GLU A O 1
#

Organism: NCBI:txid1487602

Secondary structure (DSSP, 8-state):
-HHHHHHH-TTS-HHHHHHHHHHHHHHHHHHHTTS-SSPPPHHHHHHHHHHHHH-TTS-HHHHHHHHHGGGTT-HHHHHHHHHHHHHTT--TTS-----PPPP-PPP------------SS-----PPP------SS----HHHHH----GGG-----------------

Radius of gyration: 29.33 Å; chains: 1; bounding box: 68×46×68 Å